Protein AF-B5JE27-F1 (afdb_monomer)

Secondary structure (DSSP, 8-state):
---HHHHHHHSPPTTS-THHHHHT--PPPHHHHHHHHHHHHHHHHHHHHHHHTTPPPPTT--HHHHHHHHHHHHHHTTGGG--GGG-----

Structure (mmCIF, N/CA/C/O backbone):
data_AF-B5JE27-F1
#
_entry.id   AF-B5JE27-F1
#
loop_
_atom_site.group_PDB
_atom_site.id
_atom_site.type_symbol
_atom_site.label_atom_id
_atom_site.label_alt_id
_atom_site.label_comp_id
_atom_site.label_asym_id
_atom_site.label_entity_id
_atom_site.label_seq_id
_atom_site.pdbx_PDB_ins_code
_atom_site.Cartn_x
_atom_site.Cartn_y
_atom_site.Cartn_z
_atom_site.occupancy
_atom_site.B_iso_or_equiv
_atom_site.auth_seq_id
_atom_site.auth_comp_id
_atom_site.auth_asym_id
_atom_site.auth_atom_id
_atom_site.pdbx_PDB_model_num
ATOM 1 N N . MET A 1 1 ? -12.895 8.861 -2.027 1.00 57.66 1 MET A N 1
ATOM 2 C CA . MET A 1 1 ? -13.176 7.480 -2.493 1.00 57.66 1 MET A CA 1
ATOM 3 C C . MET A 1 1 ? -12.494 7.309 -3.853 1.00 57.66 1 MET A C 1
ATOM 5 O O . MET A 1 1 ? -12.172 8.334 -4.434 1.00 57.66 1 MET A O 1
ATOM 9 N N . CYS A 1 2 ? -12.149 6.090 -4.292 1.00 65.25 2 CYS A N 1
ATOM 10 C CA . CYS A 1 2 ? -11.345 5.865 -5.510 1.00 65.25 2 CYS A CA 1
ATOM 11 C C . CYS A 1 2 ? -11.962 6.557 -6.732 1.00 65.25 2 CYS A C 1
ATOM 13 O O . CYS A 1 2 ? -13.149 6.375 -6.975 1.00 65.25 2 CYS A O 1
ATOM 15 N N . ASP A 1 3 ? -11.155 7.310 -7.475 1.00 76.88 3 ASP A N 1
ATOM 16 C CA . ASP A 1 3 ? -11.516 7.843 -8.786 1.00 76.88 3 ASP A CA 1
ATOM 17 C C . ASP A 1 3 ? -11.137 6.784 -9.826 1.00 76.88 3 ASP A C 1
ATOM 19 O O . ASP A 1 3 ? -9.957 6.572 -10.114 1.00 76.88 3 ASP A O 1
ATOM 23 N N . THR A 1 4 ? -12.127 6.013 -10.270 1.00 79.12 4 THR A N 1
ATOM 24 C CA . THR A 1 4 ? -11.926 4.909 -11.217 1.00 79.12 4 THR A CA 1
ATOM 25 C C . THR A 1 4 ? -11.711 5.403 -12.638 1.00 79.12 4 THR A C 1
ATOM 27 O O . THR A 1 4 ? -11.039 4.724 -13.411 1.00 79.12 4 THR A O 1
ATOM 30 N N . ASP A 1 5 ? -12.224 6.586 -12.966 1.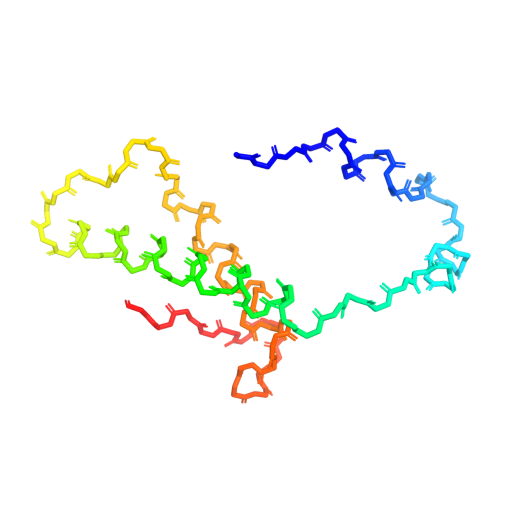00 86.06 5 ASP A N 1
ATOM 31 C CA . ASP A 1 5 ? -12.162 7.143 -14.315 1.00 86.06 5 ASP A CA 1
ATOM 32 C C . ASP A 1 5 ? -10.717 7.506 -14.654 1.00 86.06 5 ASP A C 1
ATOM 34 O O . ASP A 1 5 ? -10.194 7.091 -15.685 1.00 86.06 5 ASP A O 1
ATOM 38 N N . ARG A 1 6 ? -10.003 8.123 -13.703 1.00 84.31 6 ARG A N 1
ATOM 39 C CA . ARG A 1 6 ? -8.568 8.412 -13.852 1.00 84.31 6 ARG A CA 1
ATOM 40 C C . ARG A 1 6 ? -7.698 7.170 -14.031 1.00 84.31 6 ARG A C 1
ATOM 42 O O . ARG A 1 6 ? -6.643 7.261 -14.649 1.00 84.31 6 ARG A O 1
ATOM 49 N N . ILE A 1 7 ? -8.093 6.029 -13.462 1.00 82.56 7 ILE A N 1
ATOM 50 C CA . ILE A 1 7 ? -7.357 4.770 -13.653 1.00 82.56 7 ILE A CA 1
ATOM 51 C C . ILE A 1 7 ? -7.565 4.272 -15.081 1.00 82.56 7 ILE A C 1
ATOM 53 O O . ILE A 1 7 ? -6.598 3.897 -15.733 1.00 82.56 7 ILE A O 1
ATOM 57 N N . ILE A 1 8 ? -8.805 4.296 -15.570 1.00 86.31 8 ILE A N 1
ATOM 58 C CA . ILE A 1 8 ? -9.134 3.866 -16.932 1.00 86.31 8 ILE A CA 1
ATOM 59 C C . ILE A 1 8 ? -8.417 4.750 -17.958 1.00 86.31 8 ILE A C 1
ATOM 61 O O . ILE A 1 8 ? -7.828 4.223 -18.892 1.00 86.31 8 ILE A O 1
ATOM 65 N N . GLU A 1 9 ? -8.400 6.068 -17.749 1.00 87.31 9 GLU A N 1
ATOM 66 C CA . GLU A 1 9 ? -7.703 7.022 -18.624 1.00 87.31 9 GLU A CA 1
ATOM 67 C C . GLU A 1 9 ? -6.182 6.831 -18.652 1.00 87.31 9 GLU A C 1
ATOM 69 O O . GLU A 1 9 ? -5.539 7.140 -19.653 1.00 87.31 9 GLU A O 1
ATOM 74 N N . ALA A 1 10 ? -5.591 6.355 -17.554 1.00 86.38 10 ALA A N 1
ATOM 75 C CA . ALA A 1 10 ? -4.150 6.156 -17.459 1.00 86.38 10 ALA A CA 1
ATOM 76 C C . ALA A 1 10 ? -3.684 4.820 -18.055 1.00 86.38 10 ALA A C 1
ATOM 78 O O . ALA A 1 10 ? -2.501 4.682 -18.364 1.00 86.38 10 ALA A O 1
ATOM 79 N N . LEU A 1 11 ? -4.567 3.824 -18.171 1.00 89.00 11 LEU A N 1
ATOM 80 C CA . LEU A 1 11 ? -4.192 2.488 -18.622 1.00 89.00 11 LEU A CA 1
ATOM 81 C C . LEU A 1 11 ? -4.041 2.425 -20.149 1.00 89.00 11 LEU A C 1
ATOM 83 O O . LEU A 1 11 ? -4.832 3.024 -20.876 1.00 89.00 11 LEU A O 1
ATOM 87 N N . PRO A 1 12 ? -3.058 1.662 -20.655 1.00 90.69 12 PRO A N 1
ATOM 88 C CA . PRO A 1 12 ? -2.937 1.416 -22.083 1.00 90.69 12 PRO A CA 1
ATOM 89 C C . PRO A 1 12 ? -4.116 0.576 -22.599 1.00 90.69 12 PRO A C 1
ATOM 91 O O . PRO A 1 12 ? -4.668 -0.257 -21.873 1.00 90.69 12 PRO A O 1
ATOM 94 N N . ASP A 1 13 ? -4.465 0.759 -23.876 1.00 91.00 13 ASP A N 1
ATOM 95 C CA . ASP A 1 13 ? -5.542 0.012 -24.527 1.00 91.00 13 ASP A CA 1
ATOM 96 C C . ASP A 1 13 ? -5.312 -1.499 -24.441 1.00 91.00 13 ASP A C 1
ATOM 98 O O . ASP A 1 13 ? -4.183 -1.997 -24.541 1.00 91.00 13 ASP A O 1
ATOM 102 N N . LEU A 1 14 ? -6.402 -2.256 -24.317 1.00 89.50 14 LE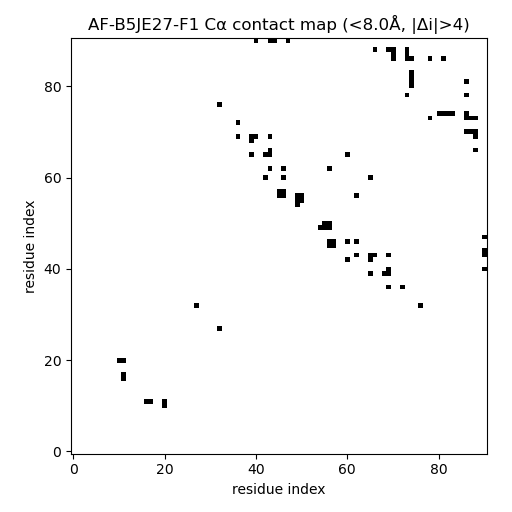U A N 1
ATOM 103 C CA . LEU A 1 14 ? -6.332 -3.709 -24.234 1.00 89.50 14 LEU A CA 1
ATOM 104 C C . LEU A 1 14 ? -5.652 -4.298 -25.481 1.00 89.50 14 LEU A C 1
ATOM 106 O O . LEU A 1 14 ? -6.103 -4.105 -26.608 1.00 89.50 14 LEU A O 1
ATOM 110 N N . GLY A 1 15 ? -4.584 -5.066 -25.262 1.00 88.75 15 GLY A N 1
ATOM 111 C CA . GLY A 1 15 ? -3.802 -5.697 -26.329 1.00 88.75 15 GLY A CA 1
ATOM 112 C C . GLY A 1 15 ? -2.685 -4.819 -26.900 1.00 88.75 15 GLY A C 1
ATOM 113 O O . GLY A 1 15 ? -1.905 -5.307 -27.718 1.00 88.75 15 GLY A O 1
ATOM 114 N N . SER A 1 16 ? -2.566 -3.564 -26.458 1.00 92.25 16 SER A N 1
ATOM 115 C CA . SER A 1 16 ? -1.410 -2.728 -26.781 1.00 92.25 16 SER A CA 1
ATOM 116 C C . SER A 1 16 ? -0.178 -3.112 -25.936 1.00 92.25 16 SER A C 1
ATOM 118 O O . SER A 1 16 ? -0.319 -3.645 -24.829 1.00 92.25 16 SER A O 1
ATOM 120 N N . PRO A 1 17 ? 1.054 -2.896 -26.440 1.00 92.62 17 PRO A N 1
ATOM 121 C CA . PRO A 1 17 ? 2.266 -3.155 -25.667 1.00 92.62 17 PRO A CA 1
ATOM 122 C C . PRO A 1 17 ? 2.365 -2.257 -24.426 1.00 92.62 17 PRO A C 1
ATOM 124 O O . PRO A 1 17 ? 2.251 -1.039 -24.515 1.00 92.62 17 PRO A O 1
ATOM 127 N N . THR A 1 18 ? 2.686 -2.839 -23.270 1.00 93.69 18 THR A N 1
ATOM 128 C CA . THR A 1 18 ? 2.844 -2.092 -22.006 1.00 93.69 18 THR A CA 1
ATOM 129 C C . THR A 1 18 ? 4.202 -1.399 -21.863 1.00 93.69 18 THR A C 1
ATOM 131 O O . THR A 1 18 ? 4.417 -0.657 -20.909 1.00 93.69 18 THR A O 1
ATOM 134 N N . SER A 1 19 ? 5.136 -1.615 -22.794 1.00 94.38 19 SER A N 1
ATOM 135 C CA . SER A 1 19 ? 6.512 -1.114 -22.695 1.00 94.38 19 SER A CA 1
ATOM 136 C C . SER A 1 19 ? 6.606 0.410 -22.649 1.00 94.38 19 SER A C 1
ATOM 138 O O . SER A 1 19 ? 7.432 0.937 -21.912 1.00 94.38 19 SER A O 1
ATOM 140 N N . GLU A 1 20 ? 5.778 1.119 -23.419 1.00 90.81 20 GLU A N 1
ATOM 141 C CA . GLU A 1 20 ? 5.776 2.589 -23.426 1.00 90.81 20 GLU A CA 1
ATOM 142 C C . GLU A 1 20 ? 5.155 3.142 -22.144 1.00 90.81 20 GLU A C 1
ATOM 144 O O . GLU A 1 20 ? 5.751 3.999 -21.501 1.00 90.81 20 GLU A O 1
ATOM 149 N N . PHE A 1 21 ? 4.037 2.555 -21.705 1.00 91.56 21 PHE A N 1
ATOM 150 C CA . PHE A 1 21 ? 3.402 2.881 -20.428 1.00 91.56 21 PHE A CA 1
ATOM 151 C C . PHE A 1 21 ? 4.371 2.735 -19.243 1.00 91.56 21 PHE A C 1
ATOM 153 O O . PHE A 1 21 ? 4.452 3.617 -18.392 1.00 91.56 21 PHE A O 1
ATOM 160 N N . ILE A 1 22 ? 5.147 1.646 -19.207 1.00 92.75 22 ILE A N 1
ATOM 161 C CA . ILE A 1 22 ? 6.150 1.414 -18.159 1.00 92.75 22 ILE A CA 1
ATOM 162 C C . ILE A 1 22 ? 7.318 2.399 -18.284 1.00 92.75 22 ILE A C 1
ATOM 164 O O . ILE A 1 22 ? 7.781 2.921 -17.273 1.00 92.75 22 ILE A O 1
ATOM 168 N N . ARG A 1 23 ? 7.806 2.658 -19.504 1.00 93.81 23 ARG A N 1
ATOM 169 C CA . ARG A 1 23 ? 8.934 3.572 -19.747 1.00 93.81 23 ARG A CA 1
ATOM 170 C C . ARG A 1 23 ? 8.620 5.000 -19.307 1.00 93.81 23 ARG A C 1
ATOM 172 O O . ARG A 1 23 ? 9.505 5.676 -18.792 1.00 93.81 23 ARG A O 1
ATOM 179 N N . ASP A 1 24 ? 7.389 5.445 -19.526 1.00 91.62 24 ASP A N 1
ATOM 180 C CA . ASP A 1 24 ? 6.979 6.826 -19.279 1.00 91.62 24 ASP A CA 1
ATOM 181 C C . ASP A 1 24 ? 6.505 7.042 -17.821 1.00 91.62 24 ASP A C 1
ATOM 183 O O . ASP A 1 24 ? 6.185 8.163 -17.413 1.00 91.62 24 ASP A O 1
ATOM 187 N N . ALA A 1 25 ? 6.493 5.979 -17.006 1.00 92.12 25 ALA A N 1
ATOM 188 C CA . ALA A 1 25 ? 6.164 6.048 -15.590 1.00 92.12 25 ALA A CA 1
ATOM 189 C C . ALA A 1 25 ? 7.251 6.788 -14.794 1.00 92.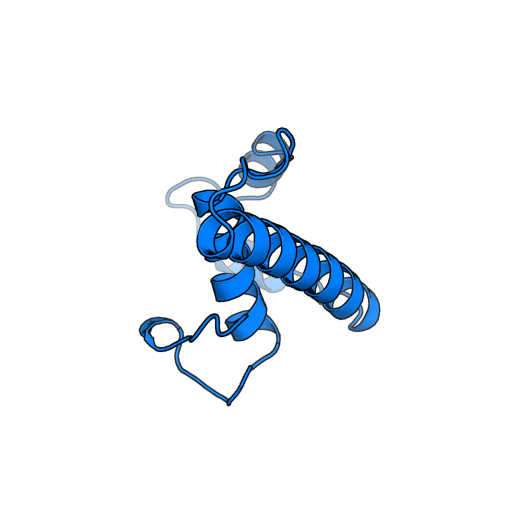12 25 ALA A C 1
ATOM 191 O O . ALA A 1 25 ? 8.448 6.542 -14.940 1.00 92.12 25 ALA A O 1
ATOM 192 N N . ASN A 1 26 ? 6.820 7.665 -13.886 1.00 93.44 26 ASN A N 1
ATOM 193 C CA . ASN A 1 26 ? 7.704 8.380 -12.971 1.00 93.44 26 ASN A CA 1
ATOM 194 C C . ASN A 1 26 ? 7.501 7.882 -11.542 1.00 93.44 26 ASN A C 1
ATOM 196 O O . ASN A 1 26 ? 6.366 7.672 -11.104 1.00 93.44 26 ASN A O 1
A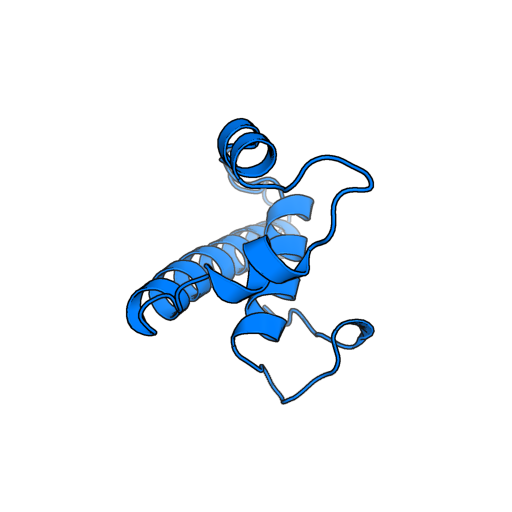TOM 200 N N . LEU A 1 27 ? 8.603 7.726 -10.805 1.00 93.00 27 LEU A N 1
ATOM 201 C CA . LEU A 1 27 ? 8.542 7.385 -9.388 1.00 93.00 27 LEU A CA 1
ATOM 202 C C . LEU A 1 27 ? 7.883 8.520 -8.606 1.00 93.00 27 LEU A C 1
ATOM 204 O O . LEU A 1 27 ? 8.198 9.696 -8.798 1.00 93.00 27 LEU A O 1
ATOM 208 N N . ARG A 1 28 ? 6.978 8.147 -7.702 1.00 93.88 28 ARG A N 1
ATOM 209 C CA . ARG A 1 28 ? 6.404 9.090 -6.745 1.00 93.88 28 ARG A CA 1
ATOM 210 C C . ARG A 1 28 ? 7.433 9.422 -5.663 1.00 93.88 28 ARG A C 1
ATOM 212 O O . ARG A 1 28 ? 8.228 8.549 -5.312 1.00 93.88 28 ARG A O 1
ATOM 219 N N . PRO A 1 29 ? 7.414 10.645 -5.109 1.00 97.31 29 PRO A N 1
ATOM 220 C CA . PRO A 1 29 ? 8.204 10.965 -3.929 1.00 97.31 29 PRO A CA 1
ATOM 221 C C . PRO A 1 29 ? 7.878 10.015 -2.774 1.00 97.31 29 PRO A C 1
ATOM 223 O O . PRO A 1 29 ? 6.709 9.731 -2.517 1.00 97.31 29 PRO A O 1
ATOM 226 N N . GLU A 1 30 ? 8.901 9.584 -2.038 1.00 95.75 30 GLU A N 1
ATOM 227 C CA . GLU A 1 30 ? 8.759 8.695 -0.874 1.00 95.75 30 GLU A CA 1
ATOM 228 C C . GLU A 1 30 ? 7.739 9.235 0.133 1.00 95.75 30 GLU A C 1
ATOM 230 O O . GLU A 1 30 ? 6.844 8.514 0.565 1.00 95.75 30 GLU A O 1
ATOM 235 N N . LYS A 1 31 ? 7.782 10.547 0.398 1.00 96.62 31 LYS A N 1
ATOM 236 C CA . LYS A 1 31 ? 6.851 11.196 1.322 1.00 96.62 31 LYS A CA 1
ATOM 237 C C . LYS A 1 31 ? 5.382 11.053 0.910 1.00 96.62 31 LYS A C 1
ATOM 239 O O . LYS A 1 31 ? 4.524 10.883 1.769 1.00 96.62 31 LYS A O 1
ATOM 244 N N . GLU A 1 32 ? 5.079 11.094 -0.388 1.00 96.69 32 GLU A N 1
ATOM 245 C CA . GLU A 1 32 ? 3.704 10.885 -0.859 1.00 96.69 32 GLU A CA 1
ATOM 246 C C . GLU A 1 32 ? 3.239 9.445 -0.616 1.00 96.69 32 GLU A C 1
ATOM 248 O O . GLU A 1 32 ? 2.070 9.219 -0.309 1.00 96.69 32 GLU A O 1
ATOM 253 N N . ILE A 1 33 ? 4.147 8.473 -0.741 1.00 96.19 33 ILE A N 1
ATOM 254 C CA . ILE A 1 33 ? 3.856 7.058 -0.483 1.00 96.19 33 ILE A CA 1
ATOM 255 C C . ILE A 1 33 ? 3.610 6.844 1.014 1.00 96.19 33 ILE A C 1
ATOM 257 O O . ILE A 1 33 ? 2.602 6.241 1.380 1.00 96.19 33 ILE A O 1
ATOM 261 N N . GLU A 1 34 ? 4.476 7.385 1.874 1.00 95.50 34 GLU A N 1
ATOM 262 C CA . GLU A 1 34 ? 4.318 7.329 3.332 1.00 95.50 34 GLU A CA 1
ATOM 263 C C . GLU A 1 34 ? 3.005 7.971 3.798 1.00 95.50 34 GLU A C 1
ATOM 265 O O . GLU A 1 34 ? 2.264 7.373 4.580 1.00 95.50 34 GLU A O 1
ATOM 270 N N . ASP A 1 35 ? 2.678 9.161 3.283 1.00 97.19 35 ASP A N 1
ATOM 271 C CA . ASP A 1 35 ? 1.451 9.879 3.644 1.00 97.19 35 ASP A CA 1
ATOM 272 C C . ASP A 1 35 ? 0.192 9.088 3.269 1.00 97.19 35 ASP A C 1
ATOM 274 O O . ASP A 1 35 ? -0.797 9.086 4.009 1.00 97.19 35 ASP A O 1
ATOM 278 N N . GLU A 1 36 ? 0.190 8.417 2.116 1.00 95.69 36 GLU A N 1
ATOM 279 C CA . GLU A 1 36 ? -0.924 7.554 1.718 1.00 95.69 36 GLU A CA 1
ATOM 280 C C . GLU A 1 36 ? -0.965 6.250 2.523 1.00 95.69 36 GLU A C 1
ATOM 282 O O . GLU A 1 36 ? -2.055 5.801 2.900 1.00 95.69 36 GLU A O 1
ATOM 287 N N . TYR A 1 37 ? 0.192 5.671 2.849 1.00 96.12 37 TYR A N 1
ATOM 288 C CA . TYR A 1 37 ? 0.284 4.504 3.722 1.00 96.12 37 TYR A CA 1
ATOM 289 C C . TYR A 1 37 ? -0.305 4.781 5.107 1.00 96.12 37 TYR A C 1
ATOM 291 O O . TYR A 1 37 ? -1.204 4.055 5.534 1.00 96.12 37 TYR A O 1
ATOM 299 N 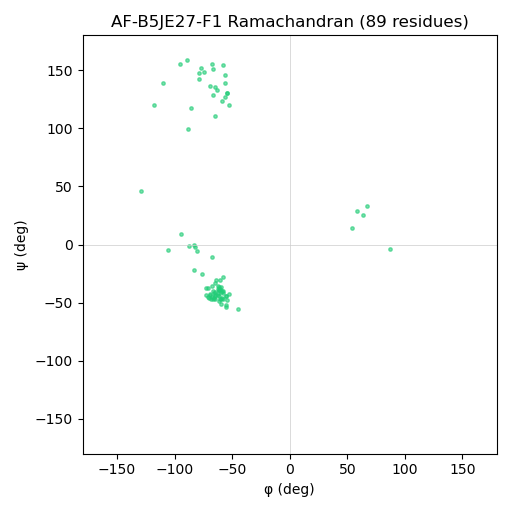N . GLU A 1 38 ? 0.095 5.866 5.775 1.00 96.25 38 GLU A N 1
ATOM 300 C CA . GLU A 1 38 ? -0.430 6.225 7.098 1.00 96.25 38 GLU A CA 1
ATOM 301 C C . GLU A 1 38 ? -1.954 6.418 7.087 1.00 96.25 38 GLU A C 1
ATOM 303 O O . GLU A 1 38 ? -2.657 5.980 8.005 1.00 96.25 38 GLU A O 1
ATOM 308 N N . LYS A 1 39 ? -2.504 7.044 6.036 1.00 96.06 39 LYS A N 1
ATOM 309 C CA . LYS A 1 39 ? -3.960 7.220 5.882 1.00 96.06 39 LYS A CA 1
ATOM 310 C C . LYS A 1 39 ? -4.683 5.881 5.796 1.00 96.06 39 LYS A C 1
ATOM 312 O O . LYS A 1 39 ? -5.736 5.709 6.423 1.00 96.06 39 LYS A O 1
ATOM 317 N N . ILE A 1 40 ? -4.153 4.945 5.011 1.00 96.00 40 ILE A N 1
ATOM 318 C CA . ILE A 1 40 ? -4.748 3.620 4.817 1.00 96.00 40 ILE A CA 1
ATOM 319 C C . ILE A 1 40 ? -4.612 2.784 6.087 1.00 96.00 40 ILE A C 1
ATOM 321 O O . ILE A 1 40 ? -5.614 2.226 6.536 1.00 96.00 40 ILE A O 1
ATOM 325 N N . TYR A 1 41 ? -3.431 2.770 6.705 1.00 96.25 41 TYR A N 1
ATOM 326 C CA . TYR A 1 41 ? -3.166 2.079 7.963 1.00 96.25 41 TYR A CA 1
ATOM 327 C C . TYR A 1 41 ? -4.138 2.533 9.061 1.00 96.25 41 TYR A C 1
ATOM 329 O O . TYR A 1 41 ? -4.873 1.720 9.626 1.00 96.25 41 TYR A O 1
ATOM 337 N N . HIS A 1 42 ? -4.257 3.846 9.292 1.00 96.69 42 HIS A N 1
ATOM 338 C CA . HIS A 1 42 ? -5.202 4.391 10.271 1.00 96.69 42 HIS A CA 1
ATOM 339 C C . HIS A 1 42 ? -6.663 4.091 9.924 1.00 96.69 42 HIS A C 1
ATOM 341 O O . HIS A 1 42 ? -7.485 3.885 10.820 1.00 96.69 42 HIS A O 1
ATOM 347 N N . SER A 1 43 ? -7.015 4.081 8.637 1.00 96.50 43 SER A N 1
ATOM 348 C CA . SER A 1 43 ? -8.363 3.708 8.203 1.00 96.50 43 SER A CA 1
ATOM 349 C C . SER A 1 43 ? -8.650 2.237 8.504 1.00 96.50 43 SER A C 1
ATOM 351 O O . SER A 1 43 ? -9.740 1.922 8.983 1.00 96.50 43 SER A O 1
ATOM 353 N N . HIS A 1 44 ? -7.683 1.347 8.266 1.00 96.75 44 HIS A N 1
ATOM 354 C CA . HIS A 1 44 ? -7.831 -0.081 8.535 1.00 96.75 44 HIS A CA 1
ATOM 355 C C . HIS A 1 44 ? -7.933 -0.345 10.032 1.00 96.75 44 HIS A C 1
ATOM 357 O O . HIS A 1 44 ? -8.877 -1.006 10.458 1.00 96.75 44 HIS A O 1
ATOM 363 N N . TRP A 1 45 ? -7.074 0.287 10.835 1.00 96.88 45 TRP A N 1
ATOM 364 C CA . TRP A 1 45 ? -7.154 0.231 12.291 1.00 96.88 45 TRP A CA 1
ATOM 365 C C . TRP A 1 45 ? -8.535 0.657 12.816 1.00 96.88 45 TRP A C 1
ATOM 367 O O . TRP A 1 45 ? -9.149 -0.078 13.581 1.00 96.88 45 TRP A O 1
ATOM 377 N N . LYS A 1 46 ? -9.098 1.784 12.347 1.00 96.56 46 LYS A N 1
ATOM 378 C CA . LYS A 1 46 ? -10.446 2.238 12.760 1.00 96.56 46 LYS A CA 1
ATOM 379 C C . LYS A 1 46 ? -11.541 1.224 12.431 1.00 96.56 46 LYS A C 1
ATOM 381 O O . LYS A 1 46 ? -12.465 1.029 13.218 1.00 96.56 46 LYS A O 1
ATOM 386 N N . VAL A 1 47 ? -11.461 0.603 11.254 1.00 96.38 47 VAL A N 1
ATOM 387 C CA . VAL A 1 47 ? -12.399 -0.449 10.842 1.00 96.38 47 VAL A CA 1
ATOM 388 C C . VAL A 1 47 ? -12.261 -1.673 11.749 1.00 96.38 47 VAL A C 1
ATOM 390 O O . VAL A 1 47 ? -13.274 -2.196 12.214 1.00 96.38 47 VAL A O 1
ATOM 393 N N . ARG A 1 48 ? -11.029 -2.119 12.017 1.00 96.19 48 ARG A N 1
ATOM 394 C CA . ARG A 1 48 ? -10.740 -3.283 12.864 1.00 96.19 48 ARG A CA 1
ATOM 395 C C . ARG A 1 48 ? -11.153 -3.053 14.311 1.00 96.19 48 ARG A C 1
ATOM 397 O O . ARG A 1 48 ? -11.821 -3.913 14.875 1.00 96.19 48 ARG A O 1
ATOM 404 N N . ASP A 1 49 ? -10.859 -1.885 14.876 1.00 96.81 49 ASP A N 1
ATOM 405 C CA . ASP A 1 49 ? -11.299 -1.500 16.220 1.00 96.81 49 ASP A CA 1
ATOM 406 C C . ASP A 1 49 ? -12.826 -1.547 16.339 1.00 96.81 49 ASP A C 1
ATOM 408 O O . ASP A 1 49 ? -13.359 -2.160 17.265 1.00 96.81 49 ASP A O 1
ATOM 412 N N . ALA A 1 50 ? -13.550 -0.976 15.370 1.00 96.31 50 ALA A N 1
ATOM 413 C CA . ALA A 1 50 ? -15.007 -1.027 15.370 1.00 96.31 50 ALA A CA 1
ATOM 414 C C . ALA A 1 50 ? -15.522 -2.476 15.338 1.00 96.31 50 ALA A C 1
ATOM 416 O O . ALA A 1 50 ? -16.360 -2.843 16.158 1.00 96.31 50 ALA A O 1
ATOM 417 N N . GLN A 1 51 ? -14.970 -3.319 14.459 1.00 94.69 51 GLN A N 1
ATOM 418 C CA . GLN A 1 51 ? -15.340 -4.734 14.354 1.00 94.69 51 GLN A CA 1
ATOM 419 C C . GLN A 1 51 ? -15.071 -5.514 15.648 1.00 94.69 51 GLN A C 1
ATOM 421 O O . GLN A 1 51 ? -15.947 -6.242 16.113 1.00 94.69 51 GLN A O 1
ATOM 426 N N . LEU A 1 52 ? -13.886 -5.347 16.243 1.00 95.75 52 LEU A N 1
ATOM 427 C CA . LEU A 1 52 ? -13.486 -6.034 17.476 1.00 95.75 52 LEU A CA 1
ATOM 428 C C . LEU A 1 52 ? -14.342 -5.617 18.676 1.00 95.75 52 LEU A C 1
ATOM 430 O O . LEU A 1 52 ? -14.632 -6.439 19.541 1.00 95.75 52 LEU A O 1
ATOM 434 N N . ASN A 1 53 ? -14.786 -4.360 18.707 1.00 97.06 53 ASN A N 1
ATOM 435 C CA . ASN A 1 53 ? -15.621 -3.820 19.778 1.00 97.06 53 ASN A CA 1
ATOM 436 C C . ASN A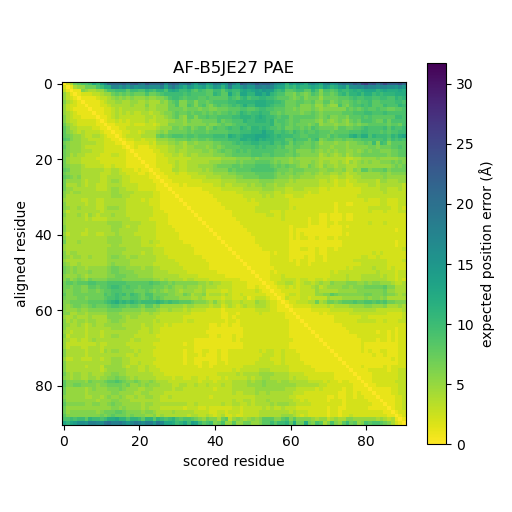 1 53 ? -17.132 -3.890 19.481 1.00 97.06 53 ASN A C 1
ATOM 438 O O . ASN A 1 53 ? -17.919 -3.287 20.212 1.00 97.06 53 ASN A O 1
ATOM 442 N N . GLY A 1 54 ? -17.559 -4.572 18.410 1.00 95.31 54 GLY A N 1
ATOM 443 C CA . GLY A 1 54 ? -18.976 -4.694 18.044 1.00 95.31 54 GLY A CA 1
ATOM 444 C C . GLY A 1 54 ? -19.658 -3.365 17.687 1.00 95.31 54 GLY A C 1
ATOM 445 O O . GLY A 1 54 ? -20.871 -3.230 17.838 1.00 95.31 54 GLY A O 1
ATOM 446 N N . LYS A 1 55 ? -18.887 -2.368 17.242 1.00 95.56 55 LYS A N 1
ATOM 447 C CA . LYS A 1 55 ? -19.371 -1.063 16.779 1.00 95.56 55 LYS A CA 1
ATOM 448 C C . LYS A 1 55 ? -19.526 -1.065 15.259 1.00 95.56 55 LYS A C 1
ATOM 450 O O . LYS A 1 55 ? -18.832 -1.786 14.543 1.00 95.56 55 LYS A O 1
ATOM 455 N N . THR A 1 56 ? -20.393 -0.197 14.752 1.00 92.12 56 THR A N 1
ATOM 456 C CA . THR A 1 56 ? -20.489 0.055 13.311 1.00 92.12 56 THR A CA 1
ATOM 457 C C . THR A 1 56 ? -19.199 0.723 12.815 1.00 92.12 56 THR A C 1
ATOM 459 O O . THR A 1 56 ? -18.782 1.723 13.408 1.00 92.12 56 THR A O 1
ATOM 462 N N . PRO A 1 57 ? -18.552 0.211 11.749 1.00 91.94 57 PRO A N 1
ATOM 463 C CA . PRO A 1 57 ? -17.430 0.896 11.112 1.00 91.94 57 PRO A CA 1
ATOM 464 C C . PRO A 1 57 ? -17.826 2.300 10.621 1.00 91.94 57 PRO A C 1
ATOM 466 O O . PRO A 1 57 ? -19.000 2.522 10.321 1.00 91.94 57 PRO A O 1
ATOM 469 N N . PRO A 1 58 ? -16.877 3.247 10.502 1.00 91.81 58 PRO A N 1
ATOM 470 C CA . PRO A 1 58 ? -17.173 4.583 9.986 1.00 91.81 58 PRO A CA 1
ATOM 471 C C . PRO A 1 58 ? -17.860 4.526 8.614 1.00 91.81 58 PRO A C 1
ATOM 473 O O . PRO A 1 58 ? -17.364 3.854 7.714 1.00 91.81 58 PRO A O 1
ATOM 476 N N . GLU A 1 59 ? -18.971 5.248 8.433 1.00 89.25 59 GLU A N 1
ATOM 477 C CA . GLU A 1 59 ? -19.812 5.168 7.220 1.00 89.25 59 GLU A CA 1
ATOM 478 C C . GLU A 1 59 ? -19.056 5.498 5.923 1.00 89.25 59 GLU A C 1
ATOM 480 O O . GLU A 1 59 ? -19.381 5.000 4.847 1.00 89.25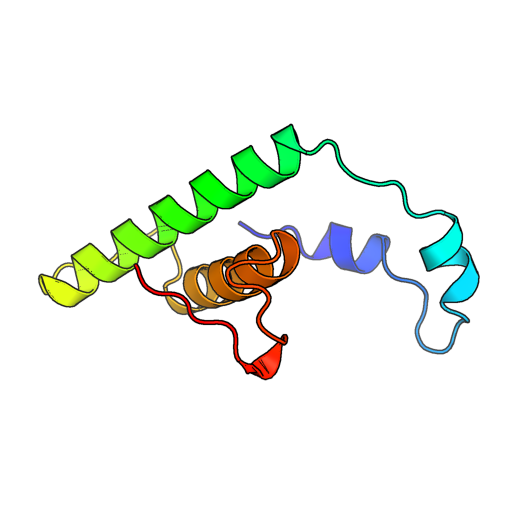 59 GLU A O 1
ATOM 485 N N . ASN A 1 60 ? -18.012 6.321 6.018 1.00 89.88 60 ASN A N 1
ATOM 486 C CA . ASN A 1 60 ? -17.170 6.709 4.892 1.00 89.88 60 ASN A CA 1
ATOM 487 C C . ASN A 1 60 ? -16.082 5.674 4.541 1.00 89.88 60 ASN A C 1
ATOM 489 O O . ASN A 1 60 ? -15.321 5.898 3.596 1.00 89.88 60 ASN A O 1
ATOM 493 N N . LEU A 1 61 ? -15.975 4.575 5.295 1.00 93.38 61 LEU A N 1
ATOM 494 C CA . LEU A 1 61 ? -14.984 3.521 5.105 1.00 93.38 61 LEU A CA 1
ATOM 495 C C . LEU A 1 61 ? -15.669 2.193 4.785 1.00 93.38 61 LEU A C 1
ATOM 497 O O . LEU A 1 61 ? -16.405 1.636 5.594 1.00 93.38 61 LEU A O 1
ATOM 501 N N . ASN A 1 62 ? -15.362 1.638 3.614 1.00 93.50 62 ASN A N 1
ATOM 502 C CA . ASN A 1 62 ? -15.746 0.272 3.281 1.00 93.50 62 ASN A CA 1
ATOM 503 C C . ASN A 1 62 ? -14.681 -0.702 3.827 1.00 93.50 62 ASN A C 1
ATOM 505 O O . ASN A 1 62 ? -13.536 -0.635 3.364 1.00 93.50 62 ASN A O 1
ATOM 509 N N 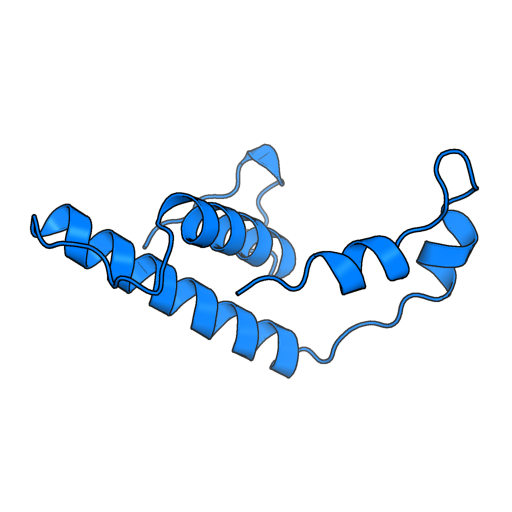. PRO A 1 63 ? -15.024 -1.613 4.760 1.00 94.00 63 PRO A N 1
ATOM 510 C CA . PRO A 1 63 ? -14.050 -2.499 5.394 1.00 94.00 63 PRO A CA 1
ATOM 511 C C . PRO A 1 63 ? -13.219 -3.332 4.416 1.00 94.00 63 PRO A C 1
ATOM 513 O O . PRO A 1 63 ? -12.001 -3.418 4.562 1.00 94.00 63 PRO A O 1
ATOM 516 N N . SER A 1 64 ? -13.861 -3.907 3.398 1.00 93.62 64 SER A N 1
ATOM 517 C CA . SER A 1 64 ? -13.180 -4.751 2.417 1.00 93.62 64 SER A CA 1
ATOM 518 C C . SER A 1 64 ? -12.199 -3.937 1.582 1.00 93.62 64 SER A C 1
ATOM 520 O O . SER A 1 64 ? -11.043 -4.322 1.464 1.00 93.62 64 SER A O 1
ATOM 522 N N . VAL A 1 65 ? -12.617 -2.770 1.080 1.00 93.69 65 VAL A N 1
ATOM 523 C CA . VAL A 1 65 ? -11.755 -1.893 0.264 1.00 93.69 65 VAL A CA 1
ATOM 524 C C . VAL A 1 65 ? -10.547 -1.397 1.056 1.00 93.69 65 VAL A C 1
ATOM 526 O O . VAL A 1 65 ? -9.441 -1.341 0.524 1.00 93.69 65 VAL A O 1
ATOM 529 N N . VAL A 1 66 ? -10.744 -1.022 2.320 1.00 95.25 66 VAL A N 1
ATOM 530 C CA . VAL A 1 66 ? -9.656 -0.537 3.176 1.00 95.25 66 VAL A CA 1
ATOM 531 C C . VAL A 1 66 ? -8.627 -1.642 3.436 1.00 95.25 66 VAL A C 1
ATOM 533 O O . VAL A 1 66 ? -7.432 -1.370 3.348 1.00 95.25 66 VAL A O 1
ATOM 536 N N . ARG A 1 67 ? -9.071 -2.884 3.674 1.00 96.19 67 ARG A N 1
ATOM 537 C CA . ARG A 1 67 ? -8.173 -4.037 3.838 1.00 96.19 67 ARG A CA 1
ATOM 538 C C . ARG A 1 67 ? -7.341 -4.305 2.580 1.00 96.19 67 ARG A C 1
ATOM 540 O O . ARG A 1 67 ? -6.126 -4.415 2.689 1.00 96.19 67 ARG A O 1
ATOM 547 N N . GLU A 1 68 ? -7.969 -4.357 1.400 1.00 95.94 68 GLU A N 1
ATOM 548 C CA . GLU A 1 68 ? 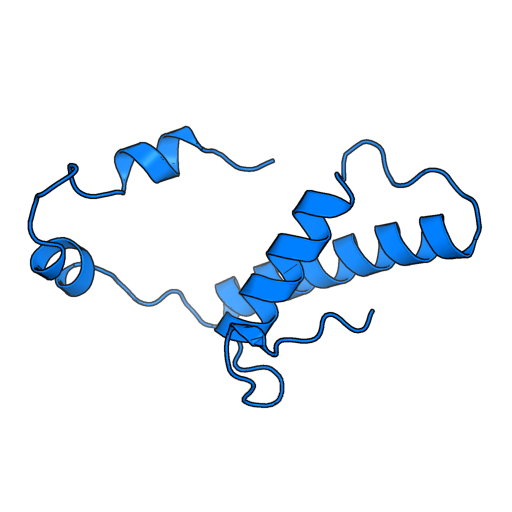-7.250 -4.590 0.129 1.00 95.94 68 GLU A CA 1
ATOM 549 C C . GLU A 1 68 ? -6.223 -3.485 -0.160 1.00 95.94 68 GLU A C 1
ATOM 551 O O . GLU A 1 68 ? -5.123 -3.742 -0.642 1.00 95.94 68 GLU A O 1
ATOM 556 N N . ARG A 1 69 ? -6.550 -2.232 0.181 1.00 95.19 69 ARG A N 1
ATOM 557 C CA . ARG A 1 69 ? -5.607 -1.113 0.055 1.00 95.19 69 ARG A CA 1
ATOM 558 C C . ARG A 1 69 ? -4.427 -1.241 1.007 1.00 95.19 69 ARG A C 1
ATOM 560 O O . ARG A 1 69 ? -3.314 -0.918 0.610 1.00 95.19 69 ARG A O 1
ATOM 567 N N . HIS A 1 70 ? -4.663 -1.683 2.241 1.00 97.12 70 HIS A N 1
ATOM 568 C CA . HIS A 1 70 ? -3.586 -1.885 3.206 1.00 97.12 70 HIS A CA 1
ATOM 569 C C . HIS A 1 70 ? -2.642 -2.999 2.748 1.00 97.12 70 HIS A C 1
ATOM 571 O O . HIS A 1 70 ? -1.433 -2.802 2.753 1.00 97.12 70 HIS A O 1
ATOM 577 N N . TYR A 1 71 ? -3.196 -4.104 2.246 1.00 97.56 71 TYR A N 1
ATOM 578 C CA . TYR A 1 71 ? -2.432 -5.189 1.634 1.00 97.56 71 TYR A CA 1
ATOM 579 C C . TYR A 1 71 ? -1.543 -4.687 0.488 1.00 97.56 71 TYR A C 1
ATOM 581 O O . TYR A 1 71 ? -0.327 -4.850 0.516 1.00 97.56 71 TYR A O 1
ATOM 589 N N . GLY A 1 72 ? -2.127 -3.981 -0.486 1.00 96.69 72 GLY A N 1
ATOM 590 C CA . GLY A 1 72 ? -1.353 -3.445 -1.604 1.00 96.69 72 GLY A CA 1
ATOM 591 C C . GLY A 1 72 ? -0.270 -2.459 -1.167 1.00 96.69 72 GLY A C 1
ATOM 592 O O . GLY A 1 72 ? 0.836 -2.482 -1.701 1.00 96.69 72 GLY A O 1
ATOM 593 N N . MET A 1 73 ? -0.557 -1.621 -0.168 1.00 96.62 73 MET A N 1
ATOM 594 C CA . MET A 1 73 ? 0.418 -0.654 0.322 1.00 96.62 73 MET A CA 1
ATOM 595 C C . MET A 1 73 ? 1.564 -1.316 1.094 1.00 96.62 73 MET A C 1
ATOM 597 O O . MET A 1 73 ? 2.706 -0.911 0.906 1.00 96.62 73 MET A O 1
ATOM 601 N N . ASN A 1 74 ? 1.294 -2.368 1.875 1.00 97.06 74 ASN A N 1
ATOM 602 C CA . ASN A 1 74 ? 2.334 -3.168 2.529 1.00 97.06 74 ASN A CA 1
ATOM 603 C C . ASN A 1 74 ? 3.312 -3.760 1.511 1.00 97.06 74 ASN A C 1
ATOM 605 O O . ASN A 1 74 ? 4.519 -3.727 1.738 1.00 97.06 74 ASN A O 1
ATOM 609 N N . TRP A 1 75 ? 2.814 -4.220 0.361 1.00 97.06 75 TRP A N 1
ATOM 610 C CA . TRP A 1 75 ? 3.679 -4.685 -0.722 1.00 97.06 75 TRP A CA 1
ATOM 611 C C . TRP A 1 75 ? 4.515 -3.548 -1.324 1.00 97.06 75 TRP A C 1
ATOM 613 O O . TRP A 1 75 ? 5.726 -3.690 -1.473 1.00 97.06 75 TRP A O 1
ATOM 623 N N . ILE A 1 76 ? 3.896 -2.392 -1.602 1.00 95.44 76 ILE A N 1
ATOM 624 C CA . ILE A 1 76 ? 4.580 -1.215 -2.171 1.00 95.44 76 ILE A CA 1
ATOM 625 C C . ILE A 1 76 ? 5.736 -0.741 -1.280 1.00 95.44 76 ILE A C 1
ATOM 627 O O . ILE A 1 76 ? 6.800 -0.407 -1.798 1.00 95.44 76 ILE A O 1
ATOM 631 N N . ILE A 1 77 ? 5.547 -0.715 0.042 1.00 94.88 77 ILE A N 1
ATOM 632 C CA . ILE A 1 77 ? 6.590 -0.284 0.989 1.00 94.88 77 ILE A CA 1
ATOM 633 C C . ILE A 1 77 ? 7.586 -1.401 1.344 1.00 94.88 77 ILE A C 1
ATOM 635 O O . ILE A 1 77 ? 8.495 -1.177 2.141 1.00 94.88 77 ILE A O 1
ATOM 639 N N . GLY A 1 78 ? 7.417 -2.610 0.796 1.00 94.62 78 GLY A N 1
ATOM 640 C CA . GLY A 1 78 ? 8.278 -3.756 1.087 1.00 94.62 78 GLY A CA 1
ATOM 641 C C . GLY A 1 78 ? 8.158 -4.271 2.524 1.00 94.62 78 GLY A C 1
ATOM 642 O O . GLY A 1 78 ? 9.148 -4.732 3.098 1.00 94.62 78 GLY A O 1
ATOM 643 N N . TYR A 1 79 ? 6.968 -4.183 3.127 1.00 94.19 79 TYR A N 1
ATOM 644 C CA . TYR A 1 79 ? 6.711 -4.638 4.493 1.00 94.19 79 TYR A CA 1
ATOM 645 C C . TYR A 1 79 ? 7.157 -6.094 4.674 1.00 94.19 79 TYR A C 1
ATOM 647 O O . TYR A 1 79 ? 6.712 -6.994 3.963 1.00 94.19 79 TYR A O 1
ATOM 655 N N . CYS A 1 80 ? 8.091 -6.309 5.605 1.00 94.12 80 CYS A N 1
ATOM 656 C CA . CYS A 1 80 ? 8.706 -7.608 5.894 1.00 94.12 80 CYS A CA 1
ATOM 657 C C . CYS A 1 80 ? 9.330 -8.336 4.682 1.00 94.12 80 CYS A C 1
ATOM 659 O O . CYS A 1 80 ? 9.657 -9.515 4.801 1.00 94.12 80 CYS A O 1
ATOM 661 N N . GLY A 1 81 ? 9.533 -7.656 3.545 1.00 95.31 81 GLY A N 1
ATOM 662 C CA . GLY A 1 81 ? 10.058 -8.260 2.318 1.00 95.31 81 GLY A CA 1
ATOM 663 C C . GLY A 1 81 ? 9.214 -9.424 1.791 1.00 95.31 81 GLY A C 1
ATOM 664 O O . GLY A 1 81 ? 9.772 -10.353 1.215 1.00 95.31 81 GLY A O 1
ATOM 665 N N . GLN A 1 82 ? 7.905 -9.413 2.049 1.00 96.12 82 GLN A N 1
ATOM 666 C CA . GLN A 1 82 ? 7.013 -10.507 1.674 1.00 96.12 82 GLN A CA 1
ATOM 667 C C . GLN A 1 82 ? 6.648 -10.449 0.188 1.00 96.12 82 GLN A C 1
ATOM 669 O O . GLN A 1 82 ? 6.490 -9.372 -0.393 1.00 96.12 82 GLN A O 1
ATOM 674 N N . GLU A 1 83 ? 6.457 -11.622 -0.411 1.00 97.06 83 GLU A N 1
ATOM 675 C CA . GLU A 1 83 ? 5.896 -11.734 -1.755 1.00 97.06 83 GLU A CA 1
ATOM 676 C C . GLU A 1 83 ? 4.432 -11.297 -1.767 1.00 97.06 83 GLU A C 1
ATOM 678 O O . GLU A 1 83 ? 3.753 -11.374 -0.742 1.00 97.06 83 GLU A O 1
ATOM 683 N N . TRP A 1 84 ? 3.941 -10.863 -2.936 1.00 95.88 84 TRP A N 1
ATOM 684 C CA . TRP A 1 84 ? 2.581 -10.334 -3.102 1.00 95.88 84 TRP A CA 1
ATOM 685 C C . TRP A 1 84 ? 1.545 -11.207 -2.396 1.00 95.88 84 TRP A C 1
ATOM 687 O O . TRP A 1 84 ? 0.878 -10.711 -1.499 1.00 95.88 84 TRP A O 1
ATOM 697 N N . ASP A 1 85 ? 1.498 -12.506 -2.710 1.00 96.81 85 ASP A N 1
ATOM 698 C CA . ASP A 1 85 ? 0.496 -13.446 -2.189 1.00 96.81 85 ASP A CA 1
ATOM 699 C C . ASP A 1 85 ? 0.610 -13.732 -0.676 1.00 96.81 85 ASP A C 1
ATOM 701 O O . ASP A 1 85 ? -0.303 -14.315 -0.089 1.00 96.81 85 ASP A O 1
ATOM 705 N N . GLU A 1 86 ? 1.695 -13.312 -0.023 1.00 96.56 86 GLU A N 1
ATOM 706 C CA . GLU A 1 86 ? 1.993 -13.606 1.385 1.00 96.56 86 GLU A CA 1
ATOM 707 C C . GLU A 1 86 ? 1.793 -12.408 2.321 1.00 96.56 86 GLU A C 1
ATOM 709 O O . GLU A 1 86 ? 1.919 -12.553 3.540 1.00 96.56 86 GLU A O 1
ATOM 714 N N . ILE A 1 87 ? 1.480 -11.228 1.779 1.00 97.12 87 ILE A N 1
ATOM 715 C CA . ILE A 1 87 ? 1.392 -9.986 2.550 1.00 97.12 87 ILE A CA 1
ATOM 716 C C . ILE A 1 87 ? 0.397 -10.112 3.709 1.00 97.12 87 ILE A C 1
ATOM 718 O O . ILE A 1 87 ? -0.779 -10.443 3.524 1.00 97.12 87 ILE A O 1
ATOM 722 N N . SER A 1 88 ? 0.856 -9.791 4.922 1.00 94.81 88 SER A N 1
ATOM 723 C CA . SER A 1 88 ? -0.027 -9.662 6.080 1.00 94.81 88 SER A CA 1
ATOM 724 C C . SER A 1 88 ? -0.565 -8.235 6.210 1.00 94.81 88 SER A C 1
ATOM 726 O O . SER A 1 88 ? -0.012 -7.271 5.679 1.00 94.81 88 SER A O 1
ATOM 728 N N . THR A 1 89 ? -1.685 -8.085 6.916 1.00 93.00 89 THR A N 1
ATOM 729 C CA . THR A 1 89 ? -2.309 -6.781 7.198 1.00 93.00 89 THR A CA 1
ATOM 730 C C . THR A 1 89 ? -2.594 -6.638 8.687 1.00 93.00 89 THR A C 1
ATOM 732 O O . THR A 1 89 ? -3.715 -6.293 9.071 1.00 93.00 89 THR A O 1
ATOM 735 N N . ASP A 1 90 ? -1.619 -6.983 9.525 1.00 85.12 90 ASP A N 1
ATOM 736 C CA . ASP A 1 90 ? -1.770 -6.971 10.979 1.00 85.12 90 ASP A CA 1
ATOM 737 C C . ASP A 1 90 ? -1.993 -5.530 11.480 1.00 85.12 90 ASP A C 1
ATOM 739 O O . ASP A 1 90 ? -1.113 -4.674 11.384 1.00 85.12 90 ASP A O 1
ATOM 743 N N . THR A 1 91 ? -3.210 -5.250 11.964 1.00 79.12 91 THR A N 1
ATOM 744 C CA . THR A 1 91 ? -3.679 -3.950 12.496 1.00 79.12 91 THR A CA 1
ATOM 745 C C . THR A 1 91 ? -4.721 -4.143 13.578 1.00 79.12 91 THR A C 1
ATOM 747 O O . THR A 1 91 ? -5.567 -5.057 13.391 1.00 79.12 91 THR A O 1
#

Sequence (91 aa):
MCDTDRIIEALPDLGSPTSEFIRDANLRPEKEIEDEYEKIYHSHWKVRDAQLNGKTPPENLNPSVVRERHYGMNWIIGYCGQEWDEISTDT

pLDDT: mean 92.68, std 6.37, range [57.66, 97.56]

Solvent-accessible surface area (backbone atoms only — not comparable to full-atom values): 5643 Å² total; per-residue (Å²): 130,91,69,62,64,65,52,60,73,68,51,79,61,92,91,56,80,60,64,61,64,61,68,73,57,75,86,76,59,67,67,61,52,52,56,52,43,54,55,37,48,53,50,34,35,51,34,42,52,18,57,77,68,76,43,82,49,58,90,93,55,56,64,69,62,36,47,56,50,35,33,54,42,34,49,74,73,45,53,92,71,47,54,80,96,66,56,69,73,91,104

Radius of gyration: 15.93 Å; Cα contacts (8 Å, |Δi|>4): 51; chains: 1; bounding box: 30×25×47 Å

Nearest PDB structures (foldseek):
  3cma-assembly1_V  TM=6.177E-01  e=4.502E-01  Haloarcula marismortui
  9f1b-assembly1_Bh  TM=6.888E-01  e=1.556E+00  Oryctolagus cuniculus
  3ccr-assembly1_V  TM=5.930E-01  e=1.073E+00  Haloarcula marismortui
  8q7z-assembly1_Bh  TM=5.795E-01  e=1.008E+00  Gallus gallus
  7oyc-assembly1_h1  TM=6.559E-01  e=3.078E+00  Xenopus laevis

Foldseek 3Di:
DDDVVVVVVLDDDPPDDCVVSVVPDDDDPPVVLVVVLVVLLVLQVQQVVCVVVVHDRDPVDDNVVSQVSNLVSCVVVCPVVDDSVPGDNDD

Mean predicted aligned error: 4.25 Å